Protein AF-A0A853CIP4-F1 (afdb_monomer_lite)

Sequence (58 aa):
MSDRVTWEKCPKCGAPAAVGWTTVAWASGEPVEDEPTEIDCTSGCQLNSDEVQDAFDH

Radius of gyration: 12.12 Å; chains: 1; bounding box: 28×19×33 Å

Secondary structure (DSSP, 8-state):
--EEEEEEE-TTT-SEEEEEEEEE--TTS---EEEEEEEEETT-----HHHHHHHH--

Structure (mmCIF, N/CA/C/O backbone):
data_AF-A0A853CIP4-F1
#
_entry.id   AF-A0A853CIP4-F1
#
loop_
_atom_site.group_PDB
_atom_site.id
_atom_site.type_symbol
_atom_site.label_atom_id
_atom_site.label_alt_id
_atom_site.label_comp_id
_atom_site.label_asym_id
_atom_site.label_entity_id
_atom_site.label_seq_id
_atom_site.pdbx_PDB_ins_code
_atom_site.Cartn_x
_atom_site.Cartn_y
_atom_site.Cartn_z
_atom_site.occupancy
_atom_site.B_iso_or_equiv
_atom_site.auth_seq_id
_atom_site.auth_comp_id
_atom_site.auth_asym_id
_atom_site.auth_atom_id
_atom_site.pdbx_PDB_model_num
ATOM 1 N N . MET A 1 1 ? 10.703 -12.052 -13.433 1.00 54.00 1 MET A N 1
ATOM 2 C CA . MET A 1 1 ? 9.682 -11.206 -12.795 1.00 54.00 1 MET A CA 1
ATOM 3 C C . MET A 1 1 ? 9.741 -11.567 -11.326 1.00 54.00 1 MET A C 1
ATOM 5 O O . MET A 1 1 ? 9.599 -12.748 -11.028 1.00 54.00 1 MET A O 1
ATOM 9 N N . SER A 1 2 ? 10.160 -1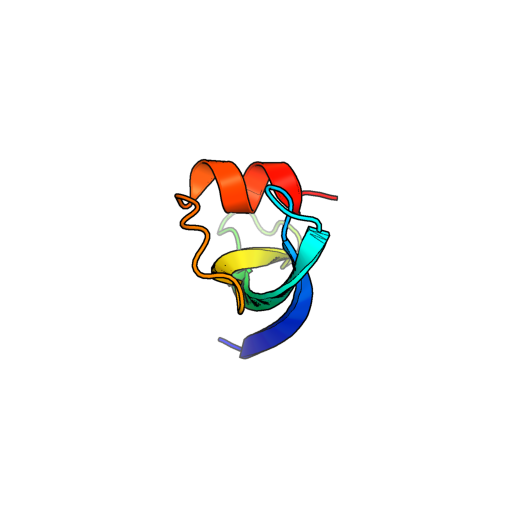0.634 -10.471 1.00 57.00 2 SER A N 1
ATOM 10 C CA . SER A 1 2 ? 10.124 -10.831 -9.021 1.00 57.00 2 SER A CA 1
ATOM 11 C C . SER A 1 2 ? 8.849 -10.182 -8.526 1.00 57.00 2 SER A C 1
ATOM 13 O O . SER A 1 2 ? 8.699 -8.973 -8.644 1.00 57.00 2 SER A O 1
ATOM 15 N N . ASP A 1 3 ? 7.946 -10.989 -7.993 1.00 80.12 3 ASP A N 1
ATOM 16 C CA . ASP A 1 3 ? 6.801 -10.494 -7.247 1.00 80.12 3 ASP A CA 1
ATOM 17 C C . ASP A 1 3 ? 7.229 -10.428 -5.777 1.00 80.12 3 ASP A C 1
ATOM 19 O O . ASP A 1 3 ? 7.663 -11.435 -5.202 1.00 80.12 3 ASP A O 1
ATOM 23 N N . ARG A 1 4 ? 7.187 -9.237 -5.173 1.00 88.12 4 ARG A N 1
ATOM 24 C CA . ARG A 1 4 ? 7.480 -9.050 -3.740 1.00 88.12 4 ARG A CA 1
ATOM 25 C C . ARG A 1 4 ? 6.207 -8.653 -3.008 1.00 88.12 4 ARG A C 1
ATOM 27 O O . ARG A 1 4 ? 5.351 -7.973 -3.561 1.00 88.12 4 ARG A O 1
ATOM 34 N N . VAL A 1 5 ? 6.104 -9.043 -1.742 1.00 91.25 5 VAL A N 1
ATOM 35 C CA . VAL A 1 5 ? 5.009 -8.625 -0.861 1.00 91.25 5 VAL A CA 1
ATOM 36 C C . VAL A 1 5 ? 5.601 -7.972 0.379 1.00 91.25 5 VAL A C 1
ATOM 38 O O . VAL A 1 5 ? 6.488 -8.548 1.014 1.00 91.25 5 VAL A O 1
ATOM 41 N N . THR A 1 6 ? 5.111 -6.786 0.731 1.00 93.00 6 THR A N 1
ATOM 42 C CA . THR A 1 6 ? 5.472 -6.084 1.972 1.00 93.00 6 THR A CA 1
ATOM 43 C C . THR A 1 6 ? 4.239 -5.833 2.835 1.00 93.00 6 THR A C 1
ATOM 45 O O . THR A 1 6 ? 3.102 -5.985 2.387 1.00 93.00 6 THR A O 1
ATOM 48 N N . TRP A 1 7 ? 4.467 -5.487 4.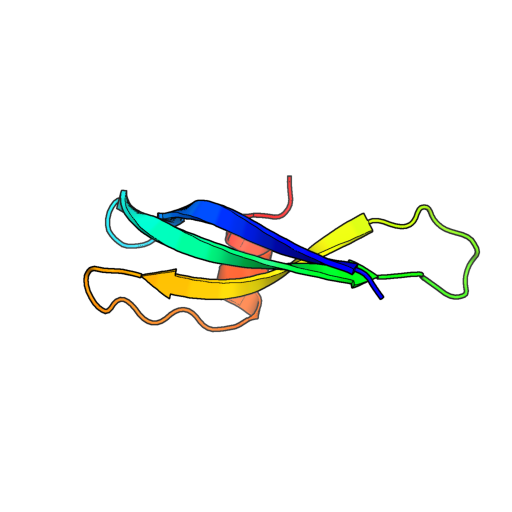102 1.00 94.44 7 TRP A N 1
ATOM 49 C CA . TRP A 1 7 ? 3.414 -5.071 5.023 1.00 94.44 7 TRP A CA 1
ATOM 50 C C . TRP A 1 7 ? 3.484 -3.565 5.225 1.00 94.44 7 TRP A C 1
ATOM 52 O O . TRP A 1 7 ? 4.435 -3.071 5.825 1.00 94.44 7 TRP A O 1
ATOM 62 N N . GLU A 1 8 ? 2.449 -2.867 4.775 1.00 93.44 8 GLU A N 1
ATOM 63 C CA . GLU A 1 8 ? 2.316 -1.416 4.874 1.00 93.44 8 GLU A CA 1
ATOM 64 C C . GLU A 1 8 ? 1.047 -1.032 5.643 1.00 93.44 8 GLU A C 1
ATOM 66 O O . GLU A 1 8 ? 0.239 -1.875 6.047 1.00 93.44 8 GLU A O 1
ATOM 71 N N . LYS A 1 9 ? 0.853 0.267 5.875 1.00 94.44 9 LYS A N 1
ATOM 72 C CA . LYS A 1 9 ? -0.405 0.780 6.425 1.00 94.44 9 LYS A CA 1
ATOM 73 C C . LYS A 1 9 ? -1.391 1.053 5.299 1.00 94.44 9 LYS A C 1
ATOM 75 O O . LYS A 1 9 ? -1.063 1.732 4.335 1.00 94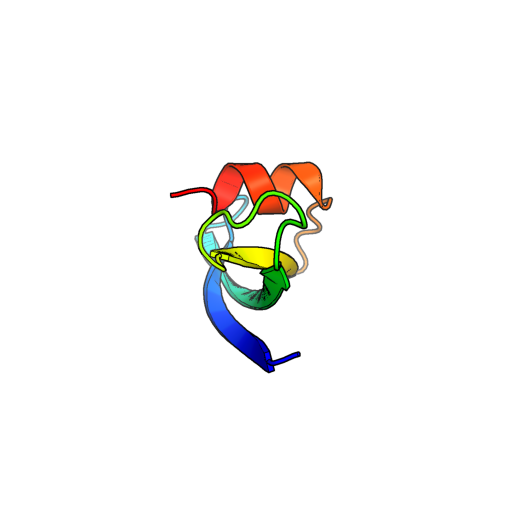.44 9 LYS A O 1
ATOM 80 N N . CYS A 1 10 ? -2.627 0.592 5.466 1.00 93.62 10 CYS A N 1
ATOM 81 C CA . CYS A 1 10 ? -3.714 0.908 4.553 1.00 93.62 10 CYS A CA 1
ATOM 82 C C . CYS A 1 10 ? -3.937 2.431 4.504 1.00 93.62 10 CYS A C 1
ATOM 84 O O . CYS A 1 10 ? -4.225 3.020 5.553 1.00 93.62 10 CYS A O 1
ATOM 86 N N . PRO A 1 11 ? -3.916 3.059 3.317 1.00 91.25 11 PRO A N 1
ATOM 87 C CA . PRO A 1 11 ? -4.136 4.501 3.177 1.00 91.25 11 PRO A CA 1
ATOM 88 C C . PRO A 1 11 ? -5.525 4.953 3.651 1.00 91.25 11 PRO A C 1
ATOM 90 O O . PRO A 1 11 ? -5.694 6.082 4.102 1.00 91.25 11 PRO A O 1
ATOM 93 N N . LYS A 1 12 ? -6.530 4.062 3.600 1.00 92.12 12 LYS A N 1
ATOM 94 C CA . LYS A 1 12 ? -7.917 4.376 3.986 1.00 92.12 12 LYS A CA 1
ATOM 95 C C . LYS A 1 12 ? -8.166 4.323 5.494 1.00 92.12 12 LYS A C 1
ATOM 97 O O . LYS A 1 12 ? -8.899 5.157 6.015 1.00 92.12 12 LYS A O 1
ATOM 102 N N . CYS A 1 13 ? -7.609 3.337 6.198 1.00 94.00 13 CYS A N 1
ATOM 103 C CA . CYS A 1 13 ? -7.958 3.085 7.605 1.00 94.00 13 CYS A CA 1
ATOM 104 C C . CYS A 1 13 ? -6.759 2.964 8.556 1.00 94.00 13 CYS A C 1
ATOM 106 O O . CYS A 1 13 ? -6.953 2.770 9.755 1.00 94.00 13 CYS A O 1
ATOM 108 N N . GLY A 1 14 ? -5.526 3.019 8.047 1.00 93.88 14 GLY A N 1
ATOM 109 C CA . GLY A 1 14 ? -4.291 2.905 8.829 1.00 93.88 14 GLY A CA 1
ATOM 110 C C . GLY A 1 14 ? -3.988 1.511 9.392 1.00 93.88 14 GLY A C 1
ATOM 111 O O . GLY A 1 14 ? -2.977 1.345 10.074 1.00 93.88 14 GLY A O 1
ATOM 112 N N . ALA A 1 15 ? -4.837 0.513 9.127 1.00 95.00 15 ALA A N 1
ATOM 113 C CA . ALA A 1 15 ? -4.618 -0.868 9.555 1.00 95.00 15 ALA A CA 1
ATOM 114 C C . ALA A 1 15 ? -3.532 -1.549 8.703 1.00 95.00 15 ALA A C 1
ATOM 116 O O . ALA A 1 15 ? -3.302 -1.115 7.573 1.00 95.00 15 ALA A O 1
ATOM 117 N N . PRO A 1 16 ? -2.884 -2.620 9.196 1.00 95.56 16 PRO A N 1
ATOM 118 C CA . PRO A 1 16 ? -1.926 -3.380 8.402 1.00 95.56 16 PRO A CA 1
ATOM 119 C C . PRO A 1 16 ? -2.560 -3.921 7.116 1.00 95.56 16 PRO A C 1
ATOM 121 O O . PRO A 1 16 ? -3.660 -4.489 7.142 1.00 95.56 16 PRO A O 1
ATOM 124 N N . ALA A 1 17 ? -1.855 -3.754 6.004 1.00 95.12 17 ALA A N 1
ATOM 125 C CA . ALA A 1 17 ? -2.234 -4.254 4.696 1.00 95.12 17 ALA A CA 1
ATOM 126 C C . ALA A 1 17 ? -1.032 -4.906 4.008 1.00 95.12 17 ALA A C 1
ATOM 128 O O . ALA A 1 17 ? 0.093 -4.411 4.110 1.00 95.12 17 ALA A O 1
ATOM 129 N N . ALA A 1 18 ? -1.275 -6.020 3.325 1.00 94.50 18 ALA A N 1
ATOM 130 C CA . ALA A 1 18 ? -0.281 -6.636 2.462 1.00 94.50 18 ALA A CA 1
ATOM 131 C C . ALA A 1 18 ? -0.286 -5.900 1.121 1.00 94.50 18 ALA A C 1
ATOM 133 O O . ALA A 1 18 ? -1.349 -5.739 0.525 1.00 94.50 18 ALA A O 1
ATOM 134 N N . VAL A 1 19 ? 0.879 -5.451 0.660 1.00 92.62 19 VAL A N 1
ATOM 135 C CA . VAL A 1 19 ? 1.042 -4.780 -0.636 1.00 92.62 19 VAL A CA 1
ATOM 136 C C . VAL A 1 19 ? 1.876 -5.675 -1.536 1.00 92.62 19 VAL A C 1
ATOM 138 O O . VAL A 1 19 ? 2.998 -6.043 -1.181 1.00 92.62 19 VAL A O 1
ATOM 141 N N . GLY A 1 20 ? 1.306 -6.052 -2.676 1.00 91.38 20 GLY A N 1
ATOM 142 C CA . GLY A 1 20 ? 2.000 -6.751 -3.748 1.00 91.38 20 GLY A CA 1
ATOM 143 C C . GLY A 1 20 ? 2.670 -5.748 -4.674 1.00 91.38 20 GLY A C 1
ATOM 144 O O . GLY A 1 20 ? 2.053 -4.755 -5.057 1.00 91.38 20 GLY A O 1
ATOM 145 N N . TRP A 1 21 ? 3.920 -6.020 -5.034 1.00 90.62 21 TRP A N 1
ATOM 146 C CA . TRP A 1 21 ? 4.693 -5.195 -5.950 1.00 90.62 21 TRP A CA 1
ATOM 147 C C . TRP A 1 21 ? 5.187 -6.040 -7.108 1.00 90.62 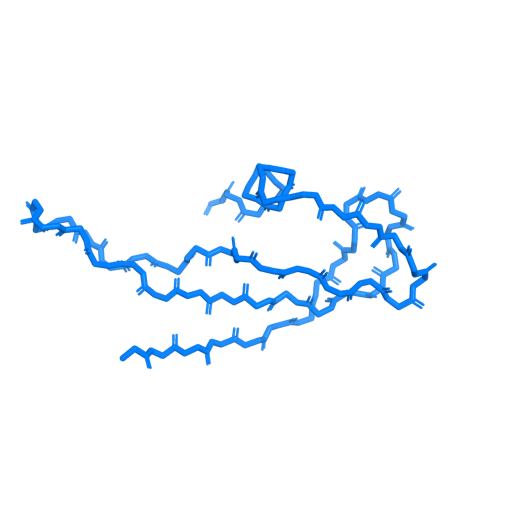21 TRP A C 1
ATOM 149 O O . TRP A 1 21 ? 5.655 -7.169 -6.909 1.00 90.62 21 TRP A O 1
ATOM 159 N N . THR A 1 22 ? 5.133 -5.455 -8.294 1.00 88.69 22 THR A N 1
ATOM 160 C CA . THR A 1 22 ? 5.683 -6.032 -9.506 1.00 88.69 22 THR A CA 1
ATOM 161 C C . THR A 1 22 ? 6.827 -5.175 -10.005 1.00 88.69 22 THR A C 1
ATOM 163 O O . THR A 1 22 ? 6.775 -3.948 -10.009 1.00 88.69 22 THR A O 1
ATOM 166 N N . THR A 1 23 ? 7.879 -5.838 -10.446 1.00 85.88 23 THR A N 1
ATOM 167 C CA . THR A 1 23 ? 9.010 -5.163 -11.051 1.00 85.88 23 THR A CA 1
ATOM 168 C C . THR A 1 23 ? 8.695 -4.849 -12.517 1.00 85.88 23 THR A C 1
ATOM 170 O O . THR A 1 23 ? 8.619 -5.768 -13.344 1.00 85.88 23 THR A O 1
ATOM 173 N N . VAL A 1 24 ? 8.549 -3.570 -12.862 1.00 81.50 24 VAL A N 1
ATOM 174 C CA . VAL A 1 24 ? 8.320 -3.120 -14.240 1.00 81.50 24 VAL A CA 1
ATOM 175 C C . VAL A 1 24 ? 9.633 -2.731 -14.910 1.00 81.50 24 VAL A C 1
ATOM 177 O O . VAL A 1 24 ? 10.461 -2.004 -14.370 1.00 81.50 24 VAL A O 1
ATOM 180 N N . ALA A 1 25 ? 9.847 -3.256 -16.115 1.00 76.19 25 ALA A N 1
ATOM 181 C CA . ALA A 1 25 ? 10.971 -2.880 -16.961 1.00 76.19 25 ALA A CA 1
ATOM 182 C C . ALA A 1 25 ? 10.430 -2.102 -18.156 1.00 76.19 25 ALA A C 1
ATOM 184 O O . ALA A 1 25 ? 9.714 -2.659 -18.994 1.00 76.19 25 ALA A O 1
ATOM 185 N N . TRP A 1 26 ? 10.760 -0.819 -18.242 1.00 72.06 26 TRP A N 1
ATOM 186 C CA . TRP A 1 26 ? 10.322 0.003 -19.360 1.00 72.06 26 TRP A CA 1
ATOM 187 C C . TRP A 1 26 ? 11.241 -0.227 -20.566 1.00 72.06 26 TRP A C 1
ATOM 189 O O . TRP A 1 26 ? 12.470 -0.258 -20.463 1.00 72.06 26 TRP A O 1
ATOM 199 N N . ALA A 1 27 ? 10.641 -0.408 -21.746 1.00 69.06 27 ALA A N 1
ATOM 200 C CA . ALA A 1 27 ? 11.364 -0.717 -22.985 1.00 69.06 27 ALA A CA 1
ATOM 201 C C . ALA A 1 27 ? 12.332 0.402 -23.431 1.00 69.06 27 ALA A C 1
ATOM 203 O O . ALA A 1 27 ? 13.190 0.179 -24.284 1.00 69.06 27 ALA A O 1
ATOM 204 N N . SER A 1 28 ? 12.199 1.593 -22.846 1.00 75.44 28 SER A N 1
ATOM 205 C CA . SER A 1 28 ? 13.018 2.794 -23.030 1.00 75.44 28 SER A CA 1
ATOM 206 C C . SER A 1 28 ? 14.407 2.722 -22.379 1.00 75.44 28 SER A C 1
ATOM 208 O O . SER A 1 28 ? 15.217 3.620 -22.603 1.00 75.44 28 SER A O 1
ATOM 210 N N . GLY A 1 29 ? 14.721 1.662 -21.623 1.00 69.56 29 GLY A N 1
ATOM 211 C CA . GLY A 1 29 ? 15.997 1.540 -20.903 1.00 69.56 29 GLY A CA 1
ATOM 212 C C . GLY A 1 29 ? 16.039 2.331 -19.594 1.00 69.56 29 GLY A C 1
ATOM 213 O O . GLY A 1 29 ? 17.118 2.554 -19.046 1.00 69.56 29 G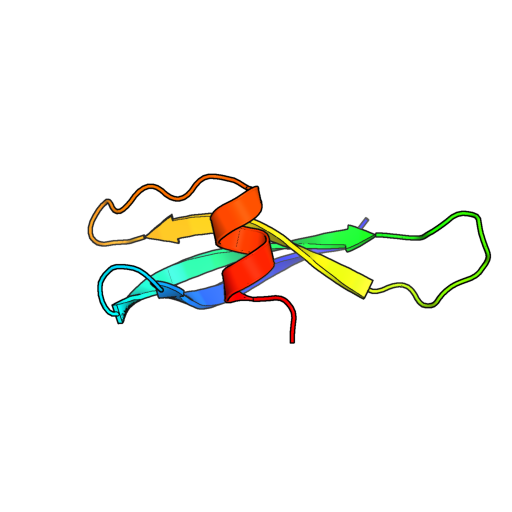LY A O 1
ATOM 214 N N . GLU A 1 30 ? 14.874 2.758 -19.113 1.00 72.69 30 GLU A N 1
ATOM 215 C CA . GLU A 1 30 ? 14.691 3.360 -17.797 1.00 72.69 30 GLU A CA 1
ATOM 216 C C . GLU A 1 30 ? 14.916 2.326 -16.682 1.00 72.69 30 GLU A C 1
ATOM 218 O O . GLU A 1 30 ? 14.859 1.112 -16.934 1.00 72.69 30 GLU A O 1
ATOM 223 N N . PRO A 1 31 ? 15.275 2.789 -15.469 1.00 68.75 31 PRO A N 1
ATOM 224 C CA . PRO A 1 31 ? 15.527 1.901 -14.351 1.00 68.75 31 PRO A CA 1
ATOM 225 C C . PRO A 1 31 ? 14.313 1.021 -14.080 1.00 68.75 31 PRO A C 1
ATOM 227 O O . PRO A 1 31 ? 13.162 1.401 -14.250 1.00 68.75 31 PRO A O 1
ATOM 230 N N . VAL A 1 32 ? 14.624 -0.203 -13.683 1.00 77.62 32 VAL A N 1
ATOM 231 C CA . VAL A 1 32 ? 13.634 -1.175 -13.263 1.00 77.62 32 VAL A CA 1
ATOM 232 C C . VAL A 1 32 ? 13.096 -0.729 -11.904 1.00 77.62 32 VAL A C 1
ATOM 234 O O . VAL A 1 32 ? 13.863 -0.691 -10.940 1.00 77.62 32 VAL A O 1
ATOM 237 N N . GLU A 1 33 ? 11.811 -0.392 -11.843 1.00 81.94 33 GLU A N 1
ATOM 238 C CA . GLU A 1 33 ? 11.141 0.076 -10.627 1.00 81.94 33 GLU A CA 1
ATOM 239 C C . GLU A 1 33 ? 10.112 -0.950 -10.145 1.00 81.94 33 GLU A C 1
ATOM 241 O O . GLU A 1 33 ? 9.548 -1.719 -10.927 1.00 81.94 33 GLU A O 1
ATOM 246 N N . ASP A 1 34 ? 9.926 -1.014 -8.827 1.00 86.00 34 ASP A N 1
ATOM 247 C CA . ASP A 1 34 ? 8.894 -1.847 -8.218 1.00 86.00 34 ASP A CA 1
ATOM 248 C C . ASP A 1 34 ? 7.615 -1.014 -8.110 1.00 86.00 34 ASP A C 1
ATOM 250 O O . ASP A 1 34 ? 7.540 -0.104 -7.287 1.00 86.00 34 ASP A O 1
ATOM 254 N N . GLU A 1 35 ? 6.600 -1.351 -8.902 1.00 88.19 35 GLU A N 1
ATOM 255 C CA . GLU A 1 35 ? 5.285 -0.719 -8.831 1.00 88.19 35 GLU A CA 1
ATOM 256 C C . GLU A 1 35 ? 4.332 -1.544 -7.951 1.00 88.19 35 GLU A C 1
ATOM 258 O O . GLU A 1 35 ? 4.249 -2.770 -8.094 1.00 88.19 35 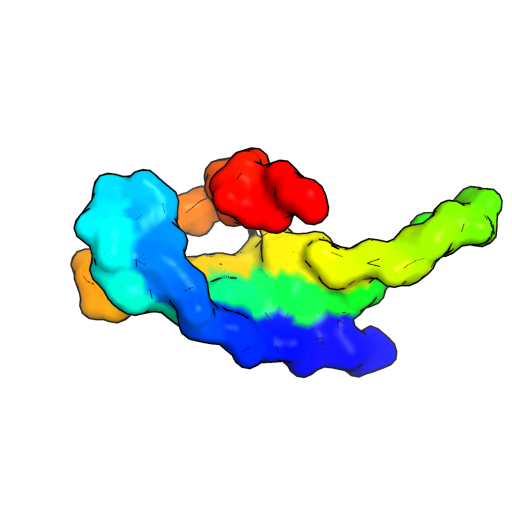GLU A O 1
ATOM 263 N N . PRO A 1 36 ? 3.583 -0.903 -7.044 1.00 90.25 36 PRO A N 1
ATOM 264 C CA . PRO A 1 36 ? 2.563 -1.564 -6.245 1.00 90.25 36 PRO A CA 1
ATOM 265 C C . PRO A 1 36 ? 1.358 -1.898 -7.137 1.00 90.25 36 PRO A C 1
ATOM 267 O O . PRO A 1 36 ? 0.785 -1.033 -7.797 1.00 90.25 36 PRO A O 1
ATOM 270 N N . THR A 1 37 ? 0.958 -3.166 -7.166 1.00 88.75 37 THR A N 1
ATOM 271 C CA . THR A 1 37 ? -0.122 -3.654 -8.043 1.00 88.75 37 THR A CA 1
ATOM 272 C C . THR A 1 37 ? -1.385 -4.023 -7.290 1.00 88.75 37 THR A C 1
ATOM 274 O O . THR A 1 37 ? -2.484 -3.895 -7.828 1.00 88.75 37 THR A O 1
ATOM 277 N N . GLU A 1 38 ? -1.246 -4.502 -6.055 1.00 89.06 38 GLU A N 1
ATOM 278 C CA . GLU A 1 38 ? -2.361 -5.011 -5.261 1.00 89.06 38 GLU A CA 1
ATOM 279 C C . GLU A 1 38 ? -2.195 -4.646 -3.788 1.00 89.06 38 GLU A C 1
ATOM 281 O O . GLU A 1 38 ? -1.083 -4.617 -3.260 1.00 89.06 38 GLU A O 1
ATOM 286 N N . ILE A 1 39 ? -3.321 -4.419 -3.109 1.00 91.19 39 ILE A N 1
ATOM 287 C CA . ILE A 1 39 ? -3.371 -4.251 -1.660 1.00 91.19 39 ILE A CA 1
ATOM 288 C C . ILE A 1 39 ? -4.475 -5.124 -1.067 1.00 91.19 39 ILE A C 1
ATOM 290 O O . ILE A 1 39 ? -5.616 -5.100 -1.529 1.00 91.19 39 ILE A O 1
ATOM 294 N N . ASP A 1 40 ? -4.147 -5.844 0.001 1.00 92.31 40 ASP A N 1
ATOM 295 C CA . ASP A 1 40 ? -5.113 -6.569 0.820 1.00 92.31 40 ASP A CA 1
ATOM 296 C C . ASP A 1 40 ? -5.100 -6.023 2.251 1.00 92.31 40 ASP A C 1
ATOM 298 O O . ASP A 1 40 ? -4.147 -6.199 3.018 1.00 92.31 40 ASP A O 1
ATOM 302 N N . CYS A 1 41 ? -6.161 -5.298 2.604 1.00 94.50 41 CYS A N 1
ATOM 303 C CA . CYS A 1 41 ? -6.313 -4.708 3.923 1.00 94.50 41 CYS A CA 1
ATOM 304 C C . CYS A 1 41 ? -6.994 -5.686 4.882 1.00 94.50 41 CYS A C 1
ATOM 306 O O . CYS A 1 41 ? -8.133 -6.095 4.667 1.00 94.50 41 CYS A O 1
ATOM 308 N N . THR A 1 42 ? -6.367 -5.930 6.034 1.00 93.50 42 THR A N 1
ATOM 309 C CA . THR A 1 42 ? -6.925 -6.797 7.090 1.00 93.50 42 THR A CA 1
ATOM 310 C C . THR A 1 42 ? -8.271 -6.320 7.655 1.00 93.50 42 THR A C 1
ATOM 312 O O . THR A 1 42 ? -9.033 -7.124 8.187 1.00 93.50 42 THR A O 1
ATOM 315 N N . SER A 1 43 ? -8.594 -5.032 7.510 1.00 93.56 43 SER A N 1
ATOM 316 C CA . SER A 1 43 ? -9.886 -4.447 7.899 1.00 93.56 43 SER A CA 1
ATOM 317 C C . SER A 1 43 ? -10.953 -4.502 6.794 1.00 93.56 43 SER A C 1
ATOM 319 O O . SER A 1 43 ? -12.069 -4.035 7.014 1.00 93.56 43 SER A O 1
ATOM 321 N N . GLY A 1 44 ? -10.632 -5.037 5.611 1.00 92.81 44 GLY A N 1
ATOM 322 C CA . GLY A 1 44 ? -11.562 -5.186 4.486 1.00 92.81 44 GLY A CA 1
ATOM 323 C C . GLY A 1 44 ? -11.733 -3.943 3.606 1.00 92.81 44 GLY A C 1
ATOM 324 O O . GLY A 1 44 ? -12.701 -3.858 2.851 1.00 92.81 44 GLY A O 1
ATOM 325 N N . CYS A 1 45 ? -10.830 -2.960 3.689 1.00 92.88 45 CYS A N 1
ATOM 326 C CA . CYS A 1 45 ? -10.841 -1.830 2.761 1.00 92.88 45 CYS A CA 1
ATOM 327 C C . CYS A 1 45 ? -10.462 -2.286 1.349 1.00 92.88 45 CYS A C 1
ATOM 329 O O . CYS A 1 45 ? -9.459 -2.968 1.168 1.00 92.88 45 CYS A O 1
ATOM 331 N N . GLN A 1 46 ? -11.230 -1.845 0.354 1.00 89.25 46 GLN A N 1
ATOM 332 C CA . GLN A 1 46 ? -10.913 -2.053 -1.056 1.00 89.25 46 GLN A CA 1
ATOM 333 C C . GLN A 1 46 ? -10.326 -0.770 -1.643 1.00 89.25 46 GLN A C 1
ATOM 335 O O . GLN A 1 46 ? -10.888 0.320 -1.462 1.00 89.25 46 GLN A O 1
ATOM 340 N N . LEU A 1 47 ? -9.188 -0.903 -2.316 1.00 87.69 47 LEU A N 1
ATOM 341 C CA . LEU A 1 47 ? -8.605 0.141 -3.149 1.00 87.69 47 LEU A CA 1
ATOM 342 C C . LEU A 1 47 ? -8.569 -0.362 -4.591 1.00 87.69 47 LEU A C 1
ATOM 344 O O . LEU A 1 47 ? -8.396 -1.559 -4.826 1.00 87.69 47 LEU A O 1
ATOM 348 N N . ASN A 1 48 ? -8.770 0.541 -5.542 1.00 88.88 48 ASN A N 1
ATOM 349 C CA . ASN A 1 48 ? -8.498 0.244 -6.947 1.00 88.88 48 ASN A CA 1
ATOM 350 C C . ASN A 1 48 ? -7.005 0.455 -7.263 1.00 88.88 48 ASN A C 1
ATOM 352 O O . ASN A 1 48 ? -6.267 0.993 -6.442 1.00 88.88 48 ASN A O 1
ATOM 356 N N . SER A 1 49 ? -6.563 0.027 -8.446 1.00 84.94 49 SER A N 1
ATOM 357 C CA . SER A 1 49 ? -5.153 0.106 -8.844 1.00 84.94 49 SER A CA 1
ATOM 358 C C . SER A 1 49 ? -4.599 1.534 -8.840 1.00 84.94 49 SER A C 1
ATOM 360 O O . SER A 1 49 ? -3.482 1.724 -8.376 1.00 84.94 49 SER A O 1
ATOM 362 N N . ASP A 1 50 ? -5.383 2.533 -9.256 1.00 87.75 50 ASP A N 1
ATOM 363 C CA . ASP A 1 50 ? -4.941 3.935 -9.264 1.00 87.75 50 ASP A CA 1
ATOM 364 C C . ASP A 1 50 ? -4.729 4.458 -7.831 1.00 87.75 50 ASP A C 1
ATOM 366 O O . ASP A 1 50 ? -3.729 5.105 -7.542 1.00 87.75 50 ASP A O 1
ATOM 370 N N . GLU A 1 51 ? -5.638 4.128 -6.902 1.00 89.94 51 GLU A N 1
ATOM 371 C CA . GLU A 1 51 ? -5.508 4.468 -5.476 1.00 89.94 51 GLU A CA 1
ATOM 372 C C . GLU A 1 51 ? -4.313 3.760 -4.816 1.00 89.94 51 GLU A C 1
ATOM 374 O O . GLU A 1 51 ? -3.753 4.272 -3.849 1.00 89.94 51 GLU A O 1
ATOM 379 N N . VAL A 1 52 ? -3.952 2.563 -5.288 1.00 88.69 52 VAL A N 1
ATOM 380 C CA . VAL A 1 52 ? -2.776 1.826 -4.807 1.00 88.69 52 VAL A CA 1
ATOM 381 C C . VAL A 1 52 ? -1.497 2.468 -5.326 1.00 88.69 52 VAL A C 1
ATOM 383 O O . VAL A 1 52 ? -0.582 2.678 -4.537 1.00 88.69 52 VAL A O 1
ATOM 386 N N . GLN A 1 53 ? -1.441 2.817 -6.610 1.00 88.38 53 GLN A N 1
ATOM 387 C CA . GLN A 1 53 ? -0.290 3.513 -7.179 1.00 88.38 53 GLN A CA 1
ATOM 388 C C . GLN A 1 53 ? -0.073 4.861 -6.490 1.00 88.38 53 GLN A C 1
ATOM 390 O O . GLN A 1 53 ? 0.976 5.061 -5.893 1.00 88.38 53 GLN A O 1
ATOM 395 N N . ASP A 1 54 ? -1.087 5.727 -6.439 1.00 89.19 54 ASP A N 1
ATOM 396 C CA . ASP A 1 54 ? -0.981 7.063 -5.827 1.00 89.19 54 ASP A CA 1
ATOM 397 C C . ASP A 1 54 ? -0.560 7.019 -4.346 1.00 89.19 54 ASP A C 1
ATOM 399 O O . ASP A 1 54 ? 0.165 7.883 -3.859 1.00 89.19 54 ASP A O 1
ATOM 403 N N . ALA A 1 55 ? -0.978 5.989 -3.606 1.00 87.56 55 ALA A N 1
ATOM 404 C CA . ALA A 1 55 ? -0.646 5.865 -2.191 1.00 87.56 55 ALA A CA 1
ATOM 405 C C . ALA A 1 55 ? 0.796 5.416 -1.903 1.00 87.56 55 ALA A C 1
ATOM 407 O O . ALA A 1 55 ? 1.259 5.573 -0.768 1.00 87.56 55 ALA A O 1
ATOM 408 N N . PHE A 1 56 ? 1.470 4.808 -2.878 1.00 83.69 56 PHE A N 1
ATOM 409 C CA . PHE A 1 56 ? 2.757 4.132 -2.697 1.00 83.69 56 PHE A CA 1
ATOM 410 C C . PHE A 1 56 ? 3.807 4.518 -3.757 1.00 83.69 56 PHE A C 1
ATOM 412 O O . PHE A 1 56 ? 4.914 3.984 -3.714 1.00 83.69 56 PHE A O 1
ATOM 419 N N . ASP A 1 57 ? 3.482 5.446 -4.660 1.00 75.62 57 ASP A N 1
ATOM 420 C CA . ASP A 1 57 ? 4.399 6.118 -5.585 1.00 75.62 57 ASP A CA 1
ATOM 421 C C . ASP A 1 57 ? 5.277 7.105 -4.792 1.00 75.62 57 ASP A C 1
ATOM 423 O O . ASP A 1 57 ? 4.822 8.181 -4.385 1.00 75.62 57 ASP A O 1
ATOM 427 N N . HIS A 1 58 ? 6.506 6.697 -4.452 1.00 60.12 58 HIS A N 1
ATOM 428 C CA . HIS A 1 58 ? 7.399 7.460 -3.572 1.00 60.12 58 HIS A CA 1
ATOM 429 C C . HIS A 1 58 ? 8.860 7.468 -4.013 1.00 60.12 58 HIS A C 1
ATOM 431 O O . HIS A 1 58 ? 9.415 6.375 -4.263 1.00 60.12 58 HIS A O 1
#

Foldseek 3Di:
DDWDWDWDADPPPRAIKIWIWDFDDDPVRDDTDTATQDIGGPVPDDDHRVRRRVVPVD

pLDDT: mean 85.85, std 9.85, range [54.0, 95.56]

Organism: NCBI:txid2026353